Protein AF-A0A6I5CKA4-F1 (afdb_monomer_lite)

pLDDT: mean 92.9, std 5.18, range [63.25, 98.31]

Radius of gyration: 12.14 Å; chains: 1; bounding box: 30×17×33 Å

Secondary structure (DSSP, 8-state):
-HHHHHH-S-GGGTSS-HHHHHHHHHHHHHT-SSS---TTS-GGGTS-HHHHHHHHTT-SSGGGGHHHHHHHH--

Foldseek 3Di:
DQVLLCPDPDVVSNPADPVLLVLLVVQQQVLFPDPDDDPVDDLCVGSDPVSLVRSCVVDPDNVSSVSNVVNSPSD

Structure (mmCIF, N/CA/C/O backbone):
data_AF-A0A6I5CKA4-F1
#
_entry.id   AF-A0A6I5CKA4-F1
#
loop_
_atom_site.group_PDB
_atom_site.id
_atom_site.type_symbol
_atom_site.label_atom_id
_atom_site.label_alt_id
_atom_site.label_comp_id
_atom_site.label_asym_id
_atom_site.label_entity_id
_atom_site.label_seq_id
_atom_site.pdbx_PDB_ins_code
_atom_site.Cartn_x
_atom_site.Cartn_y
_atom_site.Cartn_z
_atom_site.occupancy
_atom_site.B_iso_or_equiv
_atom_site.auth_seq_id
_atom_site.auth_comp_id
_atom_site.auth_asym_id
_atom_site.auth_atom_id
_atom_site.pdbx_PDB_model_num
ATOM 1 N N . ALA A 1 1 ? -4.383 4.585 -4.817 1.00 85.12 1 ALA A N 1
ATOM 2 C CA . ALA A 1 1 ? -4.761 3.604 -3.788 1.00 85.12 1 ALA A CA 1
ATOM 3 C C . ALA A 1 1 ? -6.263 3.647 -3.507 1.00 85.12 1 ALA A C 1
ATOM 5 O O . ALA A 1 1 ? -6.933 2.714 -3.907 1.00 85.12 1 ALA A O 1
ATOM 6 N N . ASP A 1 2 ? -6.817 4.744 -2.978 1.00 91.56 2 ASP A N 1
ATOM 7 C CA . ASP A 1 2 ? -8.247 4.867 -2.608 1.00 91.56 2 ASP A CA 1
ATOM 8 C C . ASP A 1 2 ? -9.265 4.303 -3.626 1.00 91.56 2 ASP A C 1
ATOM 10 O O . ASP A 1 2 ? -10.025 3.388 -3.313 1.00 91.56 2 ASP A O 1
ATOM 14 N N . ARG A 1 3 ? -9.211 4.759 -4.886 1.00 93.12 3 ARG A N 1
ATOM 15 C CA . ARG A 1 3 ? -10.081 4.239 -5.958 1.00 93.12 3 ARG A CA 1
ATOM 16 C C . ARG A 1 3 ? -9.937 2.727 -6.177 1.00 93.12 3 ARG A C 1
ATOM 18 O O . ARG A 1 3 ? -10.933 2.062 -6.430 1.00 93.12 3 ARG A O 1
ATOM 25 N N . ALA A 1 4 ? -8.710 2.206 -6.118 1.00 92.25 4 ALA A N 1
ATOM 26 C CA . ALA A 1 4 ? -8.438 0.784 -6.327 1.00 92.25 4 ALA A CA 1
ATOM 27 C C . ALA A 1 4 ? -9.024 -0.050 -5.180 1.00 92.25 4 ALA A C 1
ATOM 29 O O . ALA A 1 4 ? -9.753 -1.002 -5.431 1.00 92.25 4 ALA A O 1
ATOM 30 N N . CYS A 1 5 ? -8.806 0.383 -3.937 1.00 93.00 5 CYS A N 1
ATOM 31 C CA . CYS A 1 5 ? -9.384 -0.232 -2.745 1.00 93.00 5 CYS A CA 1
ATOM 32 C C . CYS A 1 5 ? -10.922 -0.205 -2.763 1.00 93.00 5 CYS A C 1
ATOM 34 O O . CYS A 1 5 ? -11.567 -1.212 -2.490 1.00 93.00 5 CYS A O 1
ATOM 36 N N . SER A 1 6 ? -11.520 0.921 -3.162 1.00 92.94 6 SER A N 1
ATOM 37 C CA . SER A 1 6 ? -12.979 1.076 -3.258 1.00 92.94 6 SER A CA 1
ATOM 38 C C . SER A 1 6 ? -13.615 0.148 -4.299 1.00 92.94 6 SER A C 1
ATOM 40 O O . SER A 1 6 ? -14.728 -0.337 -4.103 1.00 92.94 6 SER A O 1
ATOM 42 N N . ALA A 1 7 ? -12.914 -0.101 -5.408 1.00 92.94 7 ALA A N 1
ATOM 43 C CA . ALA A 1 7 ? -13.369 -0.983 -6.480 1.00 92.94 7 ALA A CA 1
ATOM 44 C C . ALA A 1 7 ? -13.049 -2.468 -6.226 1.00 92.94 7 ALA A C 1
ATOM 46 O O . ALA A 1 7 ? -13.492 -3.322 -6.996 1.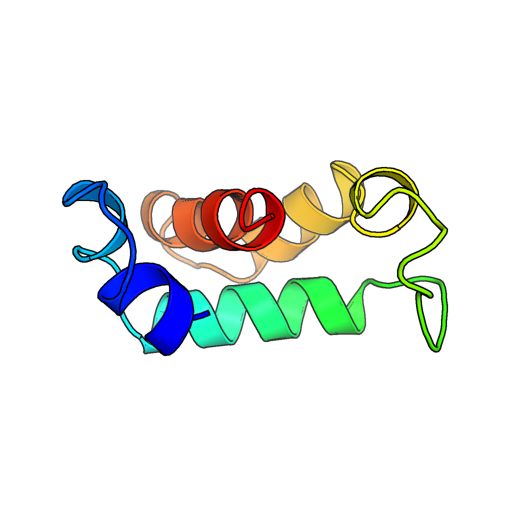00 92.94 7 ALA A O 1
ATOM 47 N N . ALA A 1 8 ? -12.285 -2.787 -5.177 1.00 91.00 8 ALA A N 1
ATOM 48 C CA . ALA A 1 8 ? -11.829 -4.143 -4.923 1.00 91.00 8 ALA A CA 1
ATOM 49 C C . ALA A 1 8 ? -12.991 -5.071 -4.517 1.00 91.00 8 ALA A C 1
ATOM 51 O O . ALA A 1 8 ? -13.926 -4.642 -3.824 1.00 91.00 8 ALA A O 1
ATOM 52 N N . PRO A 1 9 ? -12.953 -6.353 -4.926 1.00 91.25 9 PRO A N 1
ATOM 53 C CA . PRO A 1 9 ? -13.963 -7.330 -4.534 1.00 91.25 9 PRO A CA 1
ATOM 54 C C . PRO A 1 9 ? -13.912 -7.645 -3.035 1.00 91.25 9 PRO A C 1
ATOM 56 O O . PRO A 1 9 ? -14.964 -7.878 -2.445 1.00 91.25 9 PRO A O 1
ATOM 59 N N . ASP A 1 10 ? -12.723 -7.604 -2.424 1.00 90.94 10 ASP A N 1
ATOM 60 C CA . ASP A 1 10 ? -12.532 -7.813 -0.990 1.00 90.94 10 AS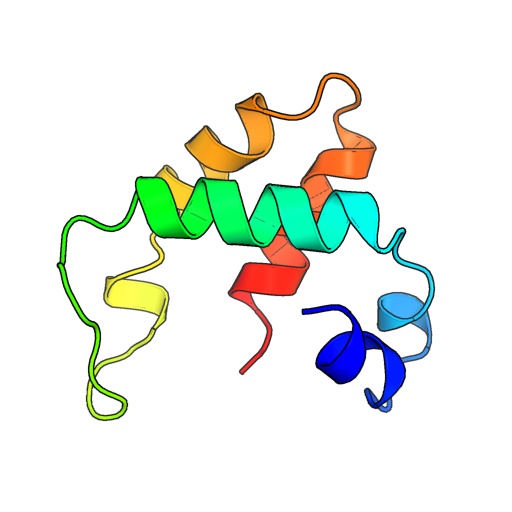P A CA 1
ATOM 61 C C . ASP A 1 10 ? -13.053 -6.608 -0.177 1.00 90.94 10 ASP A C 1
ATOM 63 O O . ASP A 1 10 ? -12.521 -5.499 -0.309 1.00 90.94 10 ASP A O 1
ATOM 67 N N . PRO A 1 11 ? -14.080 -6.790 0.678 1.00 90.12 11 PRO A N 1
ATOM 68 C CA . PRO A 1 11 ? -14.597 -5.728 1.534 1.00 90.12 11 PRO A CA 1
ATOM 69 C C . PRO A 1 11 ? -13.568 -5.176 2.526 1.00 90.12 11 PRO A C 1
ATOM 71 O O . PRO A 1 11 ? -13.654 -3.996 2.864 1.00 90.12 11 PRO A O 1
ATOM 74 N N . ALA A 1 12 ? -12.592 -5.979 2.969 1.00 89.44 12 ALA A N 1
ATOM 75 C CA . ALA A 1 12 ? -11.584 -5.542 3.939 1.00 89.44 12 ALA A CA 1
ATOM 76 C C . ALA A 1 12 ? -10.683 -4.426 3.384 1.00 89.44 12 ALA A C 1
ATOM 78 O O . ALA A 1 12 ? -10.200 -3.573 4.130 1.00 89.44 12 ALA A O 1
ATOM 79 N N . LEU A 1 13 ? -10.501 -4.377 2.061 1.00 91.19 13 LEU A N 1
ATOM 80 C CA . LEU A 1 13 ? -9.757 -3.306 1.398 1.00 91.19 13 LEU A CA 1
ATOM 81 C C . LEU A 1 13 ? -10.518 -1.975 1.397 1.00 91.19 13 LEU A C 1
ATOM 83 O O . LEU A 1 13 ? -9.894 -0.922 1.286 1.00 91.19 13 LEU A O 1
ATOM 87 N N . ARG A 1 14 ? -11.847 -1.997 1.544 1.00 91.31 14 ARG A N 1
ATOM 88 C CA . ARG A 1 14 ? -12.687 -0.788 1.545 1.00 91.31 14 ARG A CA 1
ATOM 89 C C . ARG A 1 14 ? -12.692 -0.079 2.896 1.00 91.31 14 ARG A C 1
ATOM 91 O O . ARG A 1 14 ? -12.964 1.115 2.938 1.00 91.31 14 ARG A O 1
ATOM 98 N N . ASP A 1 15 ? -12.357 -0.785 3.974 1.00 90.75 15 ASP A N 1
ATOM 99 C CA . ASP A 1 15 ? -12.274 -0.235 5.332 1.00 90.75 15 ASP A CA 1
ATOM 100 C C . ASP A 1 15 ? -10.914 0.427 5.600 1.00 90.75 15 ASP A C 1
ATOM 102 O O . ASP A 1 15 ? -10.226 0.161 6.583 1.00 90.75 15 ASP A O 1
ATOM 106 N N . ARG A 1 16 ? -10.457 1.255 4.655 1.00 90.94 16 ARG A N 1
ATOM 107 C CA . ARG A 1 16 ? -9.169 1.946 4.743 1.00 90.94 16 ARG A CA 1
ATOM 108 C C . ARG A 1 16 ? -9.386 3.438 4.671 1.00 90.94 16 ARG A C 1
ATOM 110 O O . ARG A 1 16 ? -9.999 3.950 3.738 1.00 90.94 16 ARG A O 1
ATOM 117 N N . ALA A 1 17 ? -8.829 4.1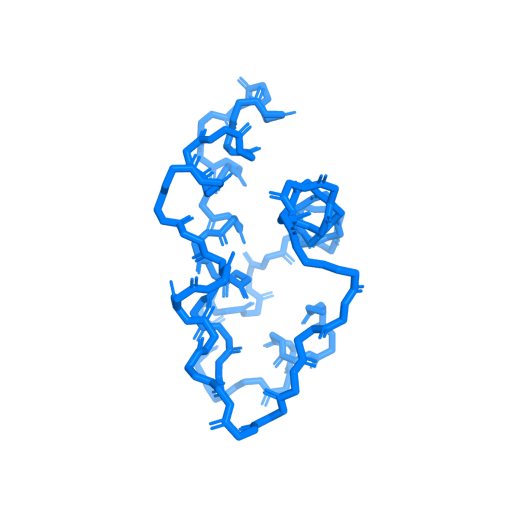50 5.644 1.00 93.88 17 ALA A N 1
ATOM 118 C CA . ALA A 1 17 ? -8.901 5.597 5.652 1.00 93.88 17 ALA A CA 1
ATOM 119 C C . ALA A 1 17 ? -8.173 6.171 4.411 1.00 93.88 17 ALA A C 1
ATOM 121 O O . ALA A 1 17 ? -6.993 5.864 4.203 1.00 93.88 17 ALA A O 1
ATOM 122 N N . PRO A 1 18 ? -8.812 7.041 3.600 1.00 94.88 18 PRO A N 1
ATOM 123 C CA . PRO A 1 18 ? -8.198 7.568 2.376 1.00 94.88 18 PRO A CA 1
ATOM 124 C C . PRO A 1 18 ? -6.878 8.312 2.618 1.00 94.88 18 PRO A C 1
ATOM 126 O O . PRO A 1 18 ? -5.982 8.300 1.770 1.00 94.88 18 PRO A O 1
ATOM 129 N N . TRP A 1 19 ? -6.736 8.947 3.786 1.00 96.31 19 TRP A N 1
ATOM 130 C CA . TRP A 1 19 ? -5.503 9.624 4.177 1.00 96.31 19 TRP A CA 1
ATOM 131 C C . TRP A 1 19 ? -4.357 8.626 4.405 1.00 96.31 19 TRP A C 1
ATOM 133 O O . TRP A 1 19 ? -3.254 8.877 3.930 1.00 96.31 19 TRP A O 1
ATOM 143 N N . ALA A 1 20 ? -4.620 7.472 5.031 1.00 97.12 20 ALA A N 1
ATOM 144 C CA . ALA A 1 20 ? -3.603 6.459 5.312 1.00 97.12 20 ALA A CA 1
ATOM 145 C C . ALA A 1 20 ? -3.081 5.842 4.010 1.00 97.12 20 ALA A C 1
ATOM 147 O O . ALA A 1 20 ? -1.874 5.721 3.810 1.00 97.12 20 ALA A O 1
ATOM 148 N N . LEU A 1 21 ? -3.985 5.568 3.062 1.00 96.88 21 LEU A N 1
ATOM 149 C CA . LEU A 1 21 ? -3.634 5.109 1.716 1.00 96.88 21 LEU A CA 1
ATOM 150 C C . LEU A 1 21 ? -2.785 6.131 0.943 1.00 96.88 21 LEU A C 1
ATOM 152 O O . LEU A 1 21 ? -1.893 5.752 0.181 1.00 96.88 21 LEU A O 1
ATOM 156 N N . ARG A 1 22 ? -3.061 7.430 1.109 1.00 96.81 22 ARG A N 1
ATOM 157 C CA . ARG A 1 22 ? -2.262 8.499 0.497 1.00 96.81 22 ARG A CA 1
ATOM 158 C C . ARG A 1 22 ? -0.868 8.571 1.114 1.00 96.81 22 ARG A C 1
ATOM 160 O O . ARG A 1 22 ? 0.095 8.636 0.354 1.00 96.81 22 ARG A O 1
ATOM 167 N N . THR A 1 23 ? -0.772 8.543 2.442 1.00 98.00 23 THR A N 1
ATOM 168 C CA . THR A 1 23 ? 0.506 8.548 3.166 1.00 98.00 23 THR A CA 1
ATOM 169 C C . THR A 1 23 ? 1.349 7.342 2.771 1.00 98.00 23 THR A C 1
ATOM 171 O O . THR A 1 23 ? 2.473 7.519 2.319 1.00 98.00 23 THR A O 1
ATOM 174 N N . ALA A 1 24 ? 0.785 6.132 2.817 1.00 97.62 24 ALA A N 1
ATOM 175 C CA . ALA A 1 24 ? 1.466 4.908 2.401 1.00 97.62 24 ALA A CA 1
ATOM 176 C C . ALA A 1 24 ? 2.019 5.006 0.970 1.00 97.62 24 ALA A C 1
ATOM 178 O O . ALA A 1 24 ? 3.194 4.725 0.736 1.00 97.62 24 ALA A O 1
ATOM 179 N N . LEU A 1 25 ? 1.201 5.470 0.016 1.00 95.88 25 LEU A N 1
ATOM 180 C CA . LEU A 1 25 ? 1.638 5.657 -1.368 1.00 95.88 25 LEU A CA 1
ATOM 181 C C . LEU A 1 25 ? 2.779 6.674 -1.478 1.00 95.88 25 LEU A C 1
ATOM 183 O O . LEU A 1 25 ? 3.752 6.417 -2.179 1.00 95.88 25 LEU A O 1
ATOM 187 N N . GLN A 1 26 ? 2.671 7.822 -0.810 1.00 97.44 26 GLN A N 1
ATOM 188 C CA . GLN A 1 26 ? 3.727 8.833 -0.830 1.00 97.44 26 GLN A CA 1
ATOM 189 C C . GLN A 1 26 ? 5.023 8.266 -0.257 1.00 97.44 26 GLN A C 1
ATOM 191 O O . GLN A 1 26 ? 6.038 8.303 -0.943 1.00 97.44 26 GLN A O 1
ATOM 196 N N . GLU A 1 27 ? 4.973 7.672 0.933 1.00 98.12 27 GLU A N 1
AT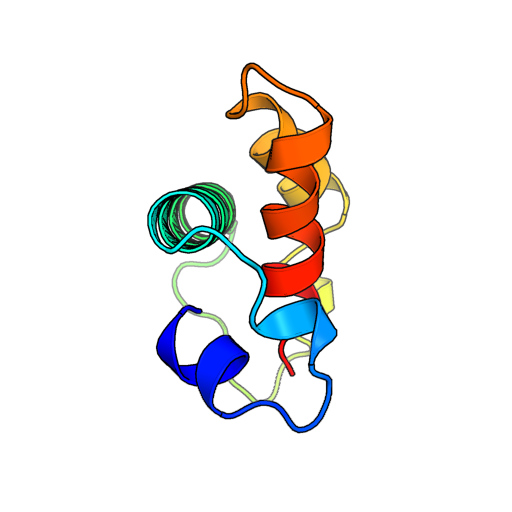OM 197 C CA . GLU A 1 27 ? 6.149 7.155 1.630 1.00 98.12 27 GLU A CA 1
ATOM 198 C C . GLU A 1 27 ? 6.860 6.040 0.851 1.00 98.12 27 GLU A C 1
ATOM 200 O O . GLU A 1 27 ? 8.094 6.009 0.828 1.00 98.12 27 GLU A O 1
ATOM 205 N N . LEU A 1 28 ? 6.119 5.173 0.157 1.00 95.94 28 LEU A N 1
ATOM 206 C CA . LEU A 1 28 ? 6.706 4.186 -0.753 1.00 95.94 28 LEU A CA 1
ATOM 207 C C . LEU A 1 28 ? 7.372 4.857 -1.964 1.00 95.94 28 LEU A C 1
ATOM 209 O O . LEU A 1 28 ? 8.503 4.514 -2.302 1.00 95.94 28 LEU A O 1
ATOM 213 N N . LEU A 1 29 ? 6.718 5.846 -2.585 1.00 94.75 29 LEU A N 1
ATOM 214 C CA . LEU A 1 29 ? 7.236 6.523 -3.778 1.00 94.75 29 LEU A CA 1
ATOM 215 C C . LEU A 1 29 ? 8.534 7.305 -3.520 1.00 94.75 29 LEU A C 1
ATOM 217 O O . LEU A 1 29 ? 9.434 7.250 -4.354 1.00 94.75 29 LEU A O 1
ATOM 221 N N . VAL A 1 30 ? 8.676 7.996 -2.380 1.00 96.06 30 VAL A N 1
ATOM 222 C CA . VAL A 1 30 ? 9.938 8.700 -2.028 1.00 96.06 30 VAL A CA 1
ATOM 223 C C . VAL A 1 30 ? 11.096 7.726 -1.787 1.00 96.06 30 VAL A C 1
ATOM 225 O O . VAL A 1 30 ? 12.258 8.108 -1.909 1.00 96.06 30 VAL A O 1
ATOM 228 N N . ARG A 1 31 ? 10.803 6.465 -1.454 1.00 95.38 31 ARG A N 1
ATOM 229 C CA . ARG A 1 31 ? 11.816 5.443 -1.149 1.00 95.38 31 ARG A CA 1
ATOM 230 C C . ARG A 1 31 ? 12.223 4.609 -2.356 1.00 95.38 31 ARG A C 1
ATOM 232 O O . ARG A 1 31 ? 13.080 3.743 -2.201 1.00 95.38 31 ARG A O 1
ATOM 239 N N . LEU A 1 32 ? 11.640 4.863 -3.526 1.00 93.44 32 LEU A N 1
ATOM 240 C CA . LEU A 1 32 ? 12.054 4.202 -4.753 1.00 93.44 32 LEU A CA 1
ATOM 241 C C . LEU A 1 32 ? 13.457 4.657 -5.153 1.00 93.44 32 LEU A C 1
ATOM 243 O O . LEU A 1 32 ? 13.718 5.844 -5.331 1.00 93.44 32 LEU A O 1
ATOM 247 N N . GLU A 1 33 ? 14.344 3.690 -5.363 1.00 92.44 33 GLU A N 1
ATOM 248 C CA . GLU A 1 33 ? 15.709 3.941 -5.847 1.00 92.44 33 GLU A CA 1
ATOM 249 C C . GLU A 1 33 ? 15.777 4.091 -7.373 1.00 92.44 33 GLU A C 1
ATOM 251 O O . GLU A 1 33 ? 16.835 4.333 -7.952 1.00 92.44 33 GLU A O 1
ATOM 256 N N . VAL A 1 34 ? 14.630 3.968 -8.041 1.00 92.25 34 VAL A N 1
ATOM 257 C CA . VAL A 1 34 ? 14.484 4.181 -9.477 1.00 92.25 34 VAL A CA 1
ATOM 258 C C . VAL A 1 34 ? 13.544 5.347 -9.726 1.00 92.25 34 VAL A C 1
ATOM 260 O O . VAL A 1 34 ? 12.509 5.487 -9.080 1.00 92.25 34 VAL A O 1
ATOM 263 N N . TYR A 1 35 ? 13.867 6.162 -10.726 1.00 90.31 35 TYR A N 1
ATOM 264 C CA . TYR A 1 35 ? 13.015 7.287 -11.108 1.00 90.31 35 TYR A CA 1
ATOM 265 C C . TYR A 1 35 ? 11.642 6.830 -11.625 1.00 90.31 35 TYR A C 1
ATOM 267 O O . TYR A 1 35 ? 10.616 7.435 -11.320 1.00 90.31 35 TYR A O 1
ATOM 275 N N . ARG A 1 36 ? 11.622 5.763 -12.435 1.00 90.25 36 ARG A N 1
ATOM 276 C CA . ARG A 1 36 ? 10.400 5.241 -13.046 1.00 90.25 36 ARG A CA 1
ATOM 277 C C . ARG A 1 36 ? 10.475 3.722 -13.235 1.00 90.25 36 ARG A C 1
ATOM 279 O O . ARG A 1 36 ? 11.237 3.274 -14.092 1.00 90.25 36 ARG A O 1
ATOM 286 N N . PRO A 1 37 ? 9.665 2.940 -12.505 1.00 87.25 37 PRO A N 1
ATOM 287 C CA . PRO A 1 37 ? 9.472 1.531 -12.806 1.00 87.25 37 PRO A CA 1
ATOM 288 C C . PRO A 1 37 ? 8.634 1.360 -14.079 1.00 87.25 37 PRO A C 1
ATOM 290 O O . PRO A 1 37 ? 7.687 2.110 -14.329 1.00 87.25 37 PRO A O 1
ATOM 293 N N . TYR A 1 38 ? 8.984 0.362 -14.888 1.00 87.44 38 TYR A N 1
ATOM 294 C CA . TYR A 1 38 ? 8.210 -0.046 -16.059 1.00 87.44 38 TYR A CA 1
ATOM 295 C C . TYR A 1 38 ? 7.424 -1.315 -15.747 1.00 87.44 38 TYR A C 1
ATOM 297 O O . TYR A 1 38 ? 7.911 -2.176 -15.025 1.00 87.44 38 TYR A O 1
ATOM 305 N N . ALA A 1 39 ? 6.242 -1.457 -16.349 1.00 83.81 39 ALA A N 1
ATOM 306 C CA . ALA A 1 39 ? 5.342 -2.589 -16.104 1.00 83.81 39 ALA A CA 1
ATOM 307 C C . ALA A 1 39 ? 5.930 -3.965 -16.478 1.00 83.81 39 ALA A C 1
ATOM 309 O O . ALA A 1 39 ? 5.390 -4.988 -16.083 1.00 83.81 39 ALA A O 1
ATOM 310 N N . SER A 1 40 ? 7.022 -4.006 -17.248 1.00 85.00 40 SER A N 1
ATOM 311 C CA . SER A 1 40 ? 7.748 -5.236 -17.579 1.00 85.00 40 SER A CA 1
ATOM 312 C C . SER A 1 40 ? 8.649 -5.748 -16.449 1.00 85.00 40 SER A C 1
ATOM 314 O O . SER A 1 40 ? 9.237 -6.816 -16.592 1.00 85.00 40 SER A O 1
ATOM 316 N N . VAL A 1 41 ? 8.829 -4.968 -15.381 1.00 83.94 41 VAL A N 1
ATOM 317 C CA . VAL A 1 41 ? 9.638 -5.317 -14.208 1.00 83.94 41 VAL A CA 1
ATOM 318 C C . VAL A 1 41 ? 8.699 -5.673 -13.062 1.00 83.94 41 VAL A C 1
ATOM 320 O O . VAL A 1 41 ? 7.658 -5.041 -12.896 1.00 83.94 41 VAL A O 1
ATOM 323 N N . ASP A 1 42 ? 9.079 -6.676 -12.274 1.00 87.31 42 ASP A N 1
ATOM 324 C CA . ASP A 1 42 ? 8.363 -7.039 -11.055 1.00 87.31 42 ASP A CA 1
ATOM 325 C C . ASP A 1 42 ? 8.322 -5.851 -10.078 1.00 87.31 42 ASP A C 1
ATOM 327 O O . ASP A 1 42 ? 9.353 -5.290 -9.706 1.00 87.31 42 ASP A O 1
ATOM 331 N N . ALA A 1 43 ? 7.121 -5.461 -9.648 1.00 86.88 43 ALA A N 1
ATOM 332 C CA . ALA A 1 43 ? 6.947 -4.361 -8.709 1.00 86.88 43 ALA A CA 1
ATOM 333 C C . ALA A 1 43 ? 7.646 -4.646 -7.371 1.00 86.88 43 ALA A C 1
ATOM 335 O O . ALA A 1 43 ? 8.215 -3.723 -6.781 1.00 86.88 43 ALA A O 1
ATOM 336 N N . ALA A 1 44 ? 7.687 -5.908 -6.928 1.00 87.62 44 ALA A N 1
ATOM 337 C CA . ALA A 1 44 ? 8.335 -6.296 -5.676 1.00 87.62 44 ALA A CA 1
ATOM 338 C C . ALA A 1 44 ? 9.863 -6.103 -5.707 1.00 87.62 44 ALA A C 1
ATOM 340 O O . ALA A 1 44 ? 10.480 -5.902 -4.659 1.00 87.62 44 ALA A O 1
ATOM 341 N N . SER A 1 45 ? 10.484 -6.087 -6.895 1.00 89.94 45 SER A N 1
ATOM 342 C CA . SER A 1 45 ? 11.919 -5.807 -7.026 1.00 89.94 45 SER A CA 1
ATOM 343 C C . SER A 1 45 ? 12.262 -4.324 -6.851 1.00 89.94 45 SER A C 1
ATOM 345 O O . SER A 1 45 ? 13.435 -3.979 -6.742 1.00 89.94 45 SER A O 1
ATOM 347 N N . VAL A 1 46 ? 11.260 -3.441 -6.881 1.00 91.44 46 VAL A N 1
ATOM 348 C CA . VAL A 1 46 ? 11.423 -1.982 -6.798 1.00 91.44 46 VAL A CA 1
ATOM 349 C C . VAL A 1 46 ? 10.807 -1.434 -5.507 1.00 91.44 46 VAL A C 1
ATOM 351 O O . VAL A 1 46 ? 11.398 -0.584 -4.846 1.00 91.44 46 VAL A O 1
ATOM 354 N N . VAL A 1 47 ? 9.639 -1.951 -5.121 1.00 92.88 47 VAL A N 1
ATOM 355 C CA . VAL A 1 47 ? 8.942 -1.659 -3.862 1.00 92.88 47 VAL A CA 1
ATOM 356 C C . VAL A 1 47 ? 9.333 -2.722 -2.831 1.00 92.88 47 VAL A C 1
ATOM 358 O O . VAL A 1 47 ? 8.575 -3.642 -2.518 1.00 92.88 47 VAL A O 1
ATOM 361 N N . THR A 1 48 ? 10.569 -2.626 -2.345 1.00 94.12 48 THR A N 1
ATOM 362 C CA . THR A 1 48 ? 11.167 -3.648 -1.477 1.00 94.12 48 THR A CA 1
ATOM 363 C C . THR A 1 48 ? 10.521 -3.701 -0.089 1.00 94.12 48 THR A C 1
ATOM 365 O O . THR A 1 48 ? 9.958 -2.719 0.399 1.00 94.12 48 THR A O 1
ATOM 368 N N . GLU A 1 49 ? 10.669 -4.838 0.598 1.00 95.31 49 GLU A N 1
ATOM 369 C CA . GLU A 1 49 ? 10.280 -4.985 2.013 1.00 95.31 49 GLU A CA 1
ATOM 370 C C . GLU A 1 49 ? 10.958 -3.959 2.922 1.00 95.31 49 GLU A C 1
ATOM 372 O O . GLU A 1 49 ? 10.362 -3.459 3.874 1.00 95.31 49 GLU A O 1
ATOM 377 N N . GLU A 1 50 ? 12.206 -3.600 2.621 1.00 96.00 50 GLU A N 1
ATOM 378 C CA . GLU A 1 50 ? 12.924 -2.572 3.368 1.00 96.00 50 GLU A CA 1
ATOM 379 C C . GLU A 1 50 ? 12.294 -1.188 3.165 1.00 96.00 50 GLU A C 1
ATOM 381 O O . GLU A 1 50 ? 12.121 -0.432 4.126 1.00 96.00 50 GLU A O 1
ATOM 386 N N . ALA A 1 51 ? 11.912 -0.846 1.929 1.00 96.19 51 ALA A N 1
ATOM 387 C CA . ALA A 1 51 ? 11.199 0.395 1.647 1.00 96.19 51 ALA A CA 1
ATOM 388 C C . ALA A 1 51 ? 9.845 0.433 2.374 1.00 96.19 51 ALA A C 1
ATOM 390 O O . ALA A 1 51 ? 9.518 1.458 2.977 1.00 96.19 51 ALA A O 1
ATOM 391 N N . ALA A 1 52 ? 9.111 -0.683 2.394 1.00 97.12 52 ALA A N 1
ATOM 392 C CA . ALA A 1 52 ? 7.870 -0.819 3.155 1.00 97.12 52 ALA A CA 1
ATOM 393 C C . ALA A 1 52 ? 8.108 -0.661 4.666 1.00 97.12 52 ALA A C 1
ATOM 395 O O . ALA A 1 52 ? 7.433 0.134 5.319 1.00 97.12 52 ALA A O 1
ATOM 396 N N . GLY A 1 53 ? 9.137 -1.312 5.214 1.00 97.50 53 GLY A N 1
ATOM 397 C CA . GLY A 1 53 ? 9.539 -1.163 6.613 1.00 97.50 53 GLY A CA 1
ATOM 398 C C . GLY A 1 53 ? 9.831 0.285 6.990 1.00 97.50 53 GLY A C 1
ATOM 399 O O . GLY A 1 53 ? 9.326 0.776 7.998 1.00 97.50 53 GLY A O 1
ATOM 400 N N . ARG A 1 54 ? 10.567 1.010 6.143 1.00 97.44 54 ARG A N 1
ATOM 401 C CA . ARG A 1 54 ? 10.832 2.439 6.350 1.00 97.44 54 ARG A CA 1
ATOM 402 C C . ARG A 1 54 ? 9.593 3.312 6.145 1.00 97.44 54 ARG A C 1
ATOM 404 O O . ARG A 1 54 ? 9.539 4.392 6.727 1.00 97.44 54 ARG A O 1
ATOM 411 N N . ALA A 1 55 ? 8.646 2.915 5.298 1.00 97.88 55 ALA A N 1
ATOM 412 C CA . ALA A 1 55 ? 7.396 3.645 5.088 1.00 97.88 55 ALA A CA 1
ATOM 413 C C . ALA A 1 55 ? 6.456 3.509 6.296 1.00 97.88 55 ALA A C 1
ATOM 415 O O . ALA A 1 55 ? 5.844 4.495 6.700 1.00 97.88 55 ALA A O 1
ATOM 416 N N . ARG A 1 56 ? 6.412 2.332 6.936 1.00 98.31 56 ARG A N 1
ATOM 417 C CA . ARG A 1 56 ? 5.625 2.103 8.162 1.00 98.31 56 ARG A CA 1
ATOM 418 C C . ARG A 1 56 ? 6.020 3.044 9.306 1.00 98.31 56 ARG A C 1
ATOM 420 O O . ARG A 1 56 ? 5.162 3.460 10.072 1.00 98.31 56 ARG A O 1
ATOM 427 N N . LEU A 1 57 ? 7.285 3.466 9.363 1.00 97.81 57 LEU A N 1
ATOM 428 C CA . LEU A 1 57 ? 7.781 4.428 10.359 1.00 97.81 57 LEU A CA 1
ATOM 429 C C . LEU A 1 57 ? 7.180 5.840 10.239 1.00 97.81 57 LEU A C 1
ATOM 431 O O . LEU A 1 57 ? 7.381 6.654 11.137 1.00 97.81 57 LEU A O 1
ATOM 435 N N . ALA A 1 58 ? 6.468 6.157 9.153 1.00 97.75 58 ALA A N 1
ATOM 436 C CA . ALA A 1 58 ? 5.772 7.437 9.010 1.00 97.75 58 ALA A CA 1
ATOM 437 C C . ALA A 1 58 ? 4.455 7.505 9.803 1.00 97.75 58 ALA A C 1
ATOM 439 O O . ALA A 1 58 ? 3.889 8.588 9.962 1.00 97.75 58 ALA A O 1
ATOM 440 N N . PHE A 1 59 ? 3.959 6.365 10.289 1.00 98.06 59 PHE A N 1
ATOM 441 C CA . PHE A 1 59 ? 2.732 6.276 11.069 1.00 98.06 59 PHE A CA 1
ATOM 442 C C . PHE A 1 59 ? 3.054 6.294 12.562 1.00 98.06 59 PHE A C 1
ATOM 444 O O . PHE A 1 59 ? 3.949 5.592 13.030 1.00 98.06 59 PHE A O 1
ATOM 451 N N . ALA A 1 60 ? 2.314 7.104 13.320 1.00 96.81 60 ALA A N 1
ATOM 452 C CA . ALA A 1 60 ? 2.445 7.146 14.775 1.00 96.81 60 ALA A CA 1
ATOM 453 C C . ALA A 1 60 ? 1.747 5.951 15.444 1.00 96.81 60 ALA A C 1
ATOM 455 O O . ALA A 1 60 ? 2.196 5.482 16.489 1.00 96.81 60 ALA A O 1
ATOM 456 N N . VAL A 1 61 ? 0.657 5.469 14.838 1.00 96.69 61 VAL A N 1
ATOM 457 C CA . VAL A 1 61 ? -0.096 4.297 15.286 1.00 96.69 61 VAL A CA 1
ATOM 458 C C . VAL A 1 61 ? 0.313 3.100 14.419 1.00 96.69 61 VAL A C 1
ATOM 460 O O . VAL A 1 61 ? 0.134 3.162 13.200 1.00 96.69 61 VAL A O 1
ATOM 463 N N . PRO A 1 62 ? 0.869 2.021 15.000 1.00 93.88 62 PRO A N 1
ATOM 464 C CA . PRO A 1 62 ? 1.338 0.864 14.236 1.00 93.88 62 PRO A CA 1
ATOM 465 C C . PRO A 1 62 ? 0.270 0.239 13.332 1.00 93.88 62 PRO A C 1
ATOM 467 O O . PRO A 1 62 ? 0.569 -0.111 12.197 1.00 93.88 62 PRO A O 1
ATOM 470 N N . GLU A 1 63 ? -0.973 0.157 13.796 1.00 93.62 63 GLU A N 1
ATOM 471 C CA . GLU A 1 63 ? -2.101 -0.428 13.063 1.00 93.62 63 GLU A CA 1
ATOM 472 C C . GLU A 1 63 ? -2.464 0.379 11.805 1.00 93.62 63 GLU A C 1
ATOM 474 O O . GLU A 1 63 ? -2.926 -0.170 10.808 1.00 93.62 63 GLU A O 1
ATOM 479 N N . GLU A 1 64 ? -2.223 1.694 11.803 1.00 95.75 64 GLU A N 1
ATOM 480 C CA . GLU A 1 64 ? -2.429 2.519 10.607 1.00 95.75 64 GLU A CA 1
ATOM 481 C C . GLU A 1 64 ? -1.382 2.210 9.523 1.00 95.75 64 GLU A C 1
ATOM 483 O O . GLU A 1 64 ? -1.637 2.411 8.329 1.00 95.75 64 GLU A O 1
ATOM 488 N N . ALA A 1 65 ? -0.223 1.675 9.922 1.00 96.75 65 ALA A N 1
ATOM 489 C CA . ALA A 1 65 ? 0.867 1.322 9.025 1.00 96.75 65 ALA A CA 1
ATOM 490 C C . ALA A 1 65 ? 0.546 0.107 8.133 1.00 96.75 65 ALA A C 1
ATOM 492 O O . ALA A 1 65 ? 1.172 -0.041 7.082 1.00 96.75 65 ALA A O 1
ATOM 493 N N . ASP A 1 66 ? -0.485 -0.683 8.457 1.00 95.50 66 ASP A N 1
ATOM 494 C CA . ASP A 1 66 ? -1.004 -1.779 7.617 1.00 95.50 66 ASP A CA 1
ATOM 495 C C . ASP A 1 66 ? -1.509 -1.285 6.246 1.00 95.50 66 ASP A C 1
ATOM 497 O O . ASP A 1 66 ? -1.738 -2.062 5.310 1.00 95.50 66 ASP A O 1
ATOM 501 N N . ALA A 1 67 ? -1.724 0.027 6.093 1.00 96.62 67 ALA A N 1
ATOM 502 C CA . ALA A 1 67 ? -1.991 0.644 4.798 1.00 96.62 67 ALA A CA 1
ATOM 503 C C . ALA A 1 67 ? -0.805 0.513 3.826 1.00 96.62 67 ALA A C 1
ATOM 505 O O . ALA A 1 67 ? -1.027 0.471 2.616 1.00 96.62 67 ALA A O 1
ATOM 506 N N . VAL A 1 68 ? 0.432 0.436 4.329 1.00 97.38 68 VAL A N 1
ATOM 507 C CA . VAL A 1 68 ? 1.641 0.263 3.508 1.00 97.38 68 VAL A CA 1
ATOM 508 C C . VAL 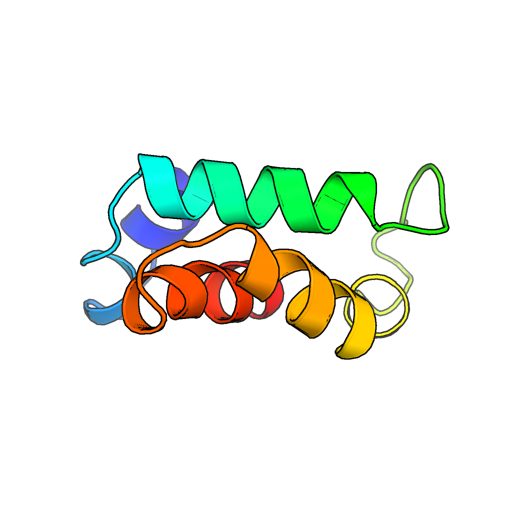A 1 68 ? 1.614 -1.076 2.787 1.00 97.38 68 VAL A C 1
ATOM 510 O O . VAL A 1 68 ? 1.812 -1.107 1.572 1.00 97.38 68 VAL A O 1
ATOM 513 N N . ASP A 1 69 ? 1.306 -2.150 3.510 1.00 95.44 69 ASP A N 1
ATOM 514 C CA . ASP A 1 69 ? 1.284 -3.500 2.948 1.00 95.44 69 ASP A CA 1
ATOM 515 C C . ASP A 1 69 ? 0.149 -3.638 1.930 1.00 95.44 69 ASP A C 1
ATOM 517 O O . ASP A 1 69 ? 0.370 -4.107 0.818 1.00 95.44 69 ASP A O 1
ATOM 521 N N . VAL A 1 70 ? -1.026 -3.063 2.217 1.00 95.06 70 VAL A N 1
ATOM 522 C CA . VAL A 1 70 ? -2.109 -3.003 1.222 1.00 95.06 70 VAL A CA 1
ATOM 523 C C . VAL A 1 70 ? -1.693 -2.271 -0.043 1.00 95.06 70 VAL A C 1
ATOM 525 O O . VAL A 1 70 ? -1.976 -2.753 -1.131 1.00 95.06 70 VAL A O 1
ATOM 528 N N . VAL A 1 71 ? -1.035 -1.113 0.056 1.00 94.88 71 VAL A N 1
ATOM 529 C CA . VAL A 1 71 ? -0.620 -0.381 -1.150 1.00 94.88 71 VAL A CA 1
ATOM 530 C C . VAL A 1 71 ? 0.433 -1.151 -1.941 1.00 94.88 71 VAL A C 1
ATOM 532 O O . VAL A 1 71 ? 0.403 -1.101 -3.170 1.00 94.88 71 VAL A O 1
ATOM 535 N N . ARG A 1 72 ? 1.340 -1.855 -1.261 1.00 92.94 72 ARG A N 1
ATOM 536 C CA . ARG A 1 72 ? 2.365 -2.684 -1.900 1.00 92.94 72 ARG A CA 1
ATOM 537 C C . ARG A 1 72 ? 1.767 -3.896 -2.620 1.00 92.94 72 ARG A C 1
ATOM 539 O O . ARG A 1 72 ? 2.239 -4.230 -3.703 1.00 92.94 72 ARG A O 1
ATOM 546 N N . ASP A 1 73 ? 0.722 -4.491 -2.055 1.00 90.81 73 ASP A N 1
ATOM 547 C CA . ASP A 1 73 ? 0.097 -5.712 -2.573 1.00 90.81 73 ASP A CA 1
ATOM 548 C C . ASP A 1 73 ? -1.055 -5.436 -3.566 1.00 90.81 73 ASP A C 1
ATOM 550 O O . ASP A 1 73 ? -1.663 -6.368 -4.094 1.00 90.81 73 ASP A O 1
ATOM 554 N N . LEU A 1 74 ? -1.357 -4.163 -3.862 1.00 83.25 74 LEU A N 1
ATOM 555 C CA . LEU A 1 74 ? -2.255 -3.766 -4.954 1.00 83.25 74 LEU A CA 1
ATOM 556 C C . LEU A 1 74 ? -1.579 -4.030 -6.315 1.00 83.25 74 LEU A C 1
ATOM 558 O O . LEU A 1 74 ? -0.927 -3.142 -6.871 1.00 83.25 74 LEU A O 1
ATOM 562 N N . VAL A 1 75 ? -1.770 -5.232 -6.861 1.00 63.25 75 VAL A N 1
ATOM 563 C CA . VAL A 1 75 ? -1.401 -5.629 -8.236 1.00 63.25 75 VAL A CA 1
ATOM 564 C C . VAL A 1 75 ? -2.621 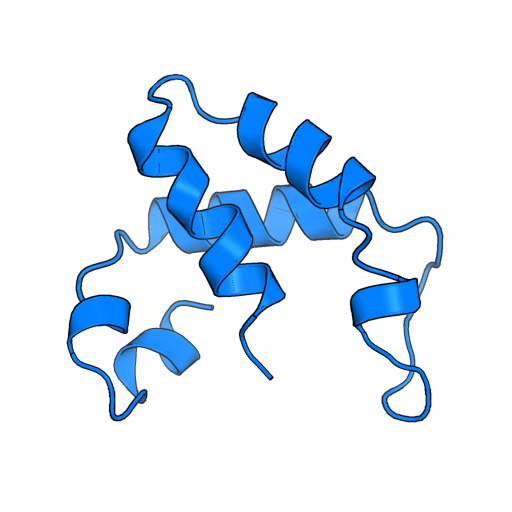-5.951 -9.088 1.00 63.25 75 VAL A C 1
ATOM 566 O O . VAL A 1 75 ? -3.549 -6.622 -8.586 1.00 63.25 75 VAL A O 1
#

Sequence (75 aa):
ADRACSAAPDPALRDRAPWALRTALQELLVRLEVYRPYASVDAASVVTEEAAGRARLAFAVPEEADAVDVVRDLV